Protein AF-W5SC99-F1 (afdb_monomer_lite)

pLDDT: mean 78.74, std 11.14, range [47.44, 91.94]

Organism: NCBI:txid1293576

Secondary structure (DSSP, 8-state):
-HHHHHHHHHHHHHHHHHHHHT---SEEEEEEETTEEEEEEPPEEEEEEEEEEGGGTEEEEEEEESS-TT-EEEEEEEPPPTT-------------SS-----EEETTEEE---

Structure (mmCIF, N/CA/C/O backbone):
data_AF-W5SC99-F1
#
_entry.id   AF-W5SC99-F1
#
loop_
_atom_site.group_PDB
_atom_site.id
_atom_site.type_symbol
_atom_site.label_atom_id
_atom_site.label_alt_id
_atom_site.label_comp_id
_atom_site.label_asym_id
_atom_site.label_entity_id
_atom_site.label_seq_id
_atom_site.pdbx_PDB_ins_code
_atom_site.Cartn_x
_atom_site.Cartn_y
_atom_site.Cartn_z
_atom_site.occupancy
_atom_site.B_iso_or_equiv
_atom_site.auth_seq_id
_atom_site.auth_comp_id
_atom_site.auth_asym_id
_atom_site.auth_atom_id
_atom_site.pdbx_PDB_model_num
ATOM 1 N N . MET A 1 1 ? 5.162 16.760 33.046 1.00 56.44 1 MET A N 1
ATOM 2 C CA . MET A 1 1 ? 4.412 16.098 31.950 1.00 56.44 1 MET A CA 1
ATOM 3 C C . MET A 1 1 ? 4.455 16.874 30.631 1.00 56.44 1 MET A C 1
ATOM 5 O O . MET A 1 1 ? 4.582 16.236 29.595 1.00 56.44 1 MET A O 1
ATOM 9 N N . GLU A 1 2 ? 4.430 18.213 30.636 1.00 67.56 2 GLU A N 1
ATOM 10 C CA . GLU A 1 2 ? 4.460 19.034 29.404 1.00 67.56 2 GLU A CA 1
ATOM 11 C C . GLU A 1 2 ? 5.711 18.860 28.531 1.00 67.56 2 GLU A C 1
ATOM 13 O O . GLU A 1 2 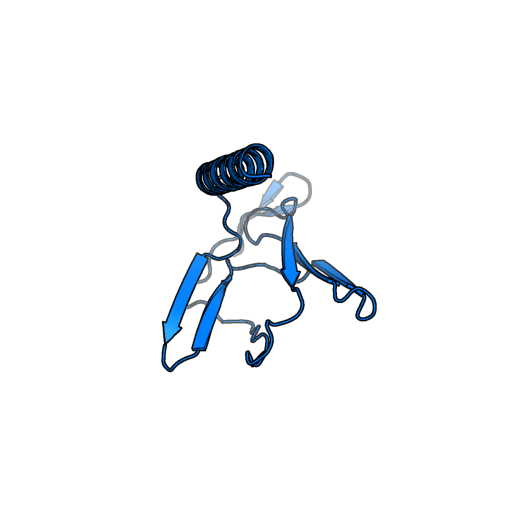? 5.625 18.868 27.308 1.00 67.56 2 GLU A O 1
ATOM 18 N N . LYS A 1 3 ? 6.885 18.643 29.133 1.00 75.88 3 LYS A N 1
ATOM 19 C CA . LYS A 1 3 ? 8.137 18.474 28.376 1.00 75.88 3 LYS A CA 1
ATOM 20 C C . LYS A 1 3 ? 8.120 17.217 27.491 1.00 75.88 3 LYS A C 1
ATOM 22 O O . LYS A 1 3 ? 8.526 17.269 26.335 1.00 75.88 3 LYS A O 1
ATOM 27 N N . ALA A 1 4 ? 7.570 16.115 28.007 1.00 76.62 4 ALA A N 1
ATOM 28 C CA . ALA A 1 4 ? 7.461 14.846 27.288 1.00 76.62 4 ALA A CA 1
ATOM 29 C C . ALA A 1 4 ? 6.437 14.910 26.141 1.00 76.62 4 ALA A C 1
ATOM 31 O O . ALA A 1 4 ? 6.670 14.366 25.061 1.00 76.62 4 ALA A O 1
ATOM 32 N N . THR A 1 5 ? 5.318 15.616 26.337 1.00 79.81 5 THR A N 1
ATOM 33 C CA . THR A 1 5 ? 4.322 15.817 25.273 1.00 79.81 5 THR A CA 1
ATOM 34 C C . THR A 1 5 ? 4.846 16.745 24.178 1.00 79.81 5 THR A C 1
ATOM 36 O O . THR A 1 5 ? 4.574 16.511 22.999 1.00 79.81 5 THR A O 1
ATOM 39 N N . HIS A 1 6 ? 5.645 17.753 24.535 1.00 83.81 6 HIS A N 1
ATOM 40 C CA . HIS A 1 6 ? 6.289 18.645 23.573 1.00 83.81 6 HIS A CA 1
ATOM 41 C C . HIS A 1 6 ? 7.353 17.922 22.729 1.00 83.81 6 HIS A C 1
ATOM 43 O O . HIS A 1 6 ? 7.417 18.112 21.512 1.00 83.81 6 HIS A O 1
ATOM 49 N N . GLU A 1 7 ? 8.139 17.040 23.350 1.00 87.19 7 GLU A N 1
ATOM 50 C CA . GLU A 1 7 ? 9.135 16.212 22.665 1.00 87.19 7 GLU A CA 1
ATOM 51 C C . GLU A 1 7 ? 8.479 15.200 21.710 1.00 87.19 7 GLU A C 1
ATOM 53 O O . GLU A 1 7 ? 8.913 15.030 20.567 1.00 87.19 7 GLU A O 1
ATOM 58 N N . LEU A 1 8 ? 7.375 14.575 22.134 1.00 87.19 8 LEU A N 1
ATOM 59 C CA . LEU A 1 8 ? 6.605 13.659 21.291 1.00 87.19 8 LEU A CA 1
ATOM 60 C C . LEU A 1 8 ? 6.004 14.373 20.069 1.00 87.19 8 LEU A C 1
ATOM 62 O O . LEU A 1 8 ? 6.084 13.859 18.951 1.00 87.19 8 LEU A O 1
ATOM 66 N N . LYS A 1 9 ? 5.449 15.579 20.255 1.00 87.44 9 LYS A N 1
ATOM 67 C CA . LYS A 1 9 ? 4.944 16.413 19.151 1.00 87.44 9 LYS A CA 1
ATOM 68 C C . LYS A 1 9 ? 6.054 16.764 18.157 1.00 87.44 9 LYS A C 1
ATOM 70 O O . LYS A 1 9 ? 5.842 16.638 16.952 1.00 87.44 9 LYS A O 1
ATOM 75 N N . ALA A 1 10 ? 7.240 17.138 18.640 1.00 88.62 10 ALA A N 1
ATOM 76 C CA . ALA A 1 10 ? 8.386 17.448 17.786 1.00 88.62 10 ALA A CA 1
ATOM 77 C C . ALA A 1 10 ? 8.829 16.233 16.949 1.00 88.62 10 ALA A C 1
ATOM 79 O O . ALA A 1 10 ? 9.019 16.357 15.737 1.00 88.62 10 ALA A O 1
ATOM 80 N N . LYS A 1 11 ? 8.895 15.038 17.558 1.00 88.06 11 LYS A N 1
ATOM 81 C CA . LYS A 1 11 ? 9.206 13.780 16.852 1.00 88.06 11 LYS A CA 1
ATOM 82 C C . LYS A 1 11 ? 8.181 13.458 15.759 1.00 88.06 11 LYS A C 1
ATOM 84 O O . LYS A 1 11 ? 8.563 13.076 14.654 1.00 88.06 11 LYS A O 1
ATOM 89 N N . LEU A 1 12 ? 6.887 13.655 16.028 1.00 86.94 12 LEU A N 1
ATOM 90 C CA . LEU A 1 12 ? 5.822 13.446 15.038 1.00 86.94 12 LEU A CA 1
ATOM 91 C C . LEU A 1 12 ? 5.917 14.424 13.857 1.00 86.94 12 LEU A C 1
ATOM 93 O O . LEU A 1 12 ? 5.736 14.015 12.709 1.00 86.94 12 LEU A O 1
ATOM 97 N N . ILE A 1 13 ? 6.226 15.697 14.118 1.00 88.00 13 ILE A N 1
ATOM 98 C CA . ILE A 1 13 ? 6.388 16.724 13.076 1.00 88.00 13 ILE A CA 1
ATOM 99 C C . ILE A 1 13 ? 7.602 16.417 12.196 1.00 88.00 13 ILE A C 1
ATOM 101 O O . ILE A 1 13 ? 7.473 16.414 10.972 1.00 88.00 13 ILE A O 1
ATOM 105 N N . ALA A 1 14 ? 8.750 16.091 12.798 1.00 84.94 14 ALA A N 1
ATOM 106 C CA . ALA A 1 14 ? 9.953 15.702 12.064 1.00 84.94 14 ALA A CA 1
ATOM 107 C C . ALA A 1 14 ? 9.690 14.476 11.178 1.00 84.94 14 ALA A C 1
ATOM 109 O O . ALA A 1 14 ? 9.997 14.488 9.986 1.00 84.94 14 ALA A O 1
ATOM 110 N N . ARG A 1 15 ? 9.004 13.461 11.722 1.00 76.56 15 ARG A N 1
ATOM 111 C CA . ARG A 1 15 ? 8.627 12.258 10.974 1.00 76.56 15 ARG A CA 1
ATOM 112 C C . ARG A 1 15 ? 7.694 12.560 9.801 1.00 76.56 15 ARG A C 1
ATOM 114 O O . ARG A 1 15 ? 7.869 12.002 8.721 1.00 76.56 15 ARG A O 1
ATOM 121 N N . LYS A 1 16 ? 6.719 13.455 9.986 1.00 75.50 16 LYS A N 1
ATOM 122 C CA . LYS A 1 16 ? 5.826 13.918 8.911 1.00 75.50 16 LYS A CA 1
ATOM 123 C C . LYS A 1 16 ? 6.606 14.644 7.806 1.00 75.50 16 LYS A C 1
ATOM 125 O O . LYS A 1 16 ? 6.317 14.447 6.628 1.00 75.50 16 LYS A O 1
ATOM 130 N N . LEU A 1 17 ? 7.606 15.447 8.175 1.00 76.50 17 LEU A N 1
ATOM 131 C CA . LEU A 1 17 ? 8.455 16.182 7.235 1.00 76.50 17 LEU A CA 1
ATOM 132 C C . LEU A 1 17 ? 9.363 15.243 6.418 1.00 76.50 17 LEU A C 1
ATOM 134 O O . LEU A 1 17 ? 9.500 15.421 5.209 1.00 76.50 17 LEU A O 1
ATOM 138 N N . GLU A 1 18 ? 9.934 14.215 7.056 1.00 68.81 18 GLU A N 1
ATOM 139 C CA . GLU A 1 18 ? 10.696 13.155 6.379 1.00 68.81 18 GLU A CA 1
ATOM 140 C C . GLU A 1 18 ? 9.840 12.378 5.374 1.00 68.81 18 GLU A C 1
ATOM 142 O O . GLU A 1 18 ? 10.275 12.134 4.248 1.00 68.81 18 GLU A O 1
ATOM 147 N N . LEU A 1 19 ? 8.616 12.009 5.767 1.00 63.53 19 LEU A N 1
ATOM 148 C CA . LEU A 1 19 ? 7.678 11.294 4.899 1.00 63.53 19 LEU A CA 1
ATOM 149 C C . LEU A 1 19 ? 7.315 12.122 3.659 1.00 63.53 19 LEU A C 1
ATOM 151 O O . LEU A 1 19 ? 7.306 11.587 2.555 1.00 63.53 19 LEU A O 1
ATOM 155 N N . ASN A 1 20 ? 7.111 13.433 3.818 1.00 59.22 20 ASN A N 1
ATOM 156 C CA . ASN A 1 20 ? 6.844 14.338 2.697 1.00 59.22 20 ASN A CA 1
ATOM 157 C C . ASN A 1 20 ? 8.059 14.532 1.769 1.00 59.22 20 ASN A C 1
ATOM 159 O O . ASN A 1 20 ? 7.880 14.695 0.565 1.00 59.22 20 ASN A O 1
ATOM 163 N N . ARG A 1 21 ? 9.293 14.500 2.297 1.00 57.03 21 ARG A N 1
ATOM 164 C CA . ARG A 1 21 ? 10.534 14.627 1.504 1.00 57.03 21 ARG A CA 1
ATOM 165 C C . ARG A 1 21 ? 10.885 13.372 0.699 1.00 57.03 21 ARG A C 1
ATOM 167 O O . ARG A 1 21 ? 11.562 13.490 -0.316 1.00 57.03 21 ARG A O 1
ATOM 174 N N . LYS A 1 22 ? 10.435 12.183 1.120 1.00 56.44 22 LYS A N 1
ATOM 175 C CA . LYS A 1 22 ? 10.773 10.898 0.474 1.00 56.44 22 LYS A CA 1
ATOM 176 C C . LYS A 1 22 ? 9.994 10.581 -0.809 1.00 56.44 22 LYS A C 1
ATOM 178 O O . LYS A 1 22 ? 10.213 9.521 -1.382 1.00 56.44 22 LYS A O 1
ATOM 183 N N . GLY A 1 23 ? 9.119 11.473 -1.276 1.00 51.25 23 GLY A N 1
ATOM 184 C CA . GLY A 1 23 ? 8.572 11.456 -2.642 1.00 51.25 23 GLY A CA 1
ATOM 185 C C . GLY A 1 23 ? 7.665 10.278 -3.028 1.00 51.25 23 GLY A C 1
ATOM 186 O O . 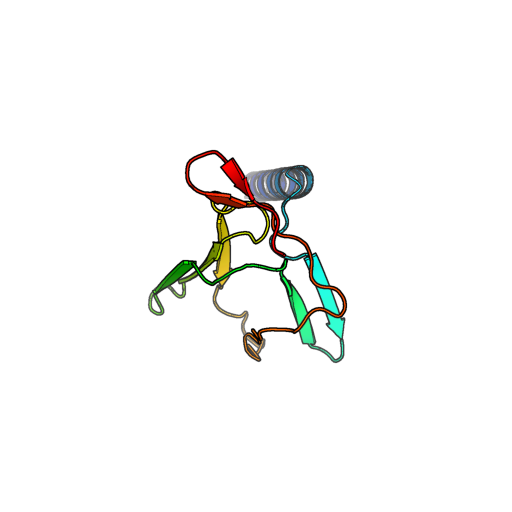GLY A 1 23 ? 7.047 10.318 -4.087 1.00 51.25 23 GLY A O 1
ATOM 187 N N . GLU A 1 24 ? 7.516 9.248 -2.196 1.00 61.84 24 GLU A N 1
ATOM 188 C CA . GLU A 1 24 ? 6.775 8.038 -2.556 1.00 61.84 24 GLU A CA 1
ATOM 189 C C . GLU A 1 24 ? 5.575 7.818 -1.647 1.00 61.84 24 GLU A C 1
ATOM 191 O O . GLU A 1 24 ? 5.517 6.896 -0.838 1.00 61.84 24 GLU A O 1
ATOM 196 N N . ASN A 1 25 ? 4.567 8.668 -1.820 1.00 74.88 25 ASN A N 1
ATOM 197 C CA . ASN A 1 25 ? 3.255 8.379 -1.266 1.00 74.88 25 ASN A CA 1
ATOM 198 C C . ASN A 1 25 ? 2.650 7.184 -2.011 1.00 74.88 25 ASN A C 1
ATOM 200 O O . ASN A 1 25 ? 2.510 7.211 -3.232 1.00 74.88 25 ASN A O 1
ATOM 204 N N . PHE A 1 26 ? 2.264 6.146 -1.268 1.00 85.06 26 PHE A N 1
ATOM 205 C CA . PHE A 1 26 ? 1.526 4.989 -1.791 1.00 85.06 26 PHE A CA 1
ATOM 206 C C . PHE A 1 26 ? 0.230 5.416 -2.515 1.00 85.06 26 PHE A C 1
ATOM 208 O O . PHE A 1 26 ? -0.196 4.820 -3.509 1.00 85.06 26 PHE A O 1
ATOM 215 N N . PHE A 1 27 ? -0.377 6.500 -2.025 1.00 87.94 27 PHE A N 1
ATOM 216 C CA . PHE A 1 27 ? -1.565 7.119 -2.595 1.00 87.94 27 PHE A CA 1
ATOM 217 C C . PHE A 1 27 ? -1.196 8.237 -3.567 1.00 87.94 27 PHE A C 1
ATOM 219 O O . PHE A 1 27 ? -0.481 9.175 -3.216 1.00 87.94 27 PHE A O 1
ATOM 226 N N . LYS A 1 28 ? -1.742 8.155 -4.779 1.00 86.81 28 LYS A N 1
ATOM 227 C CA . LYS A 1 28 ? -1.634 9.184 -5.813 1.00 86.81 28 LYS A CA 1
ATOM 228 C C . LYS A 1 28 ? -2.573 10.361 -5.542 1.00 86.81 28 LYS A C 1
ATOM 230 O O . LYS A 1 28 ? -2.239 11.493 -5.875 1.00 86.81 28 LYS A O 1
ATOM 235 N N . LYS A 1 29 ? -3.754 10.096 -4.978 1.00 88.06 29 LYS A N 1
ATOM 236 C CA . LYS A 1 29 ? -4.776 11.112 -4.696 1.00 88.06 29 LYS A CA 1
ATOM 237 C C . LYS A 1 29 ? -5.576 10.729 -3.456 1.00 88.06 29 LYS A C 1
ATOM 239 O O . LYS A 1 29 ? -5.804 9.550 -3.203 1.00 88.06 29 LYS A O 1
ATOM 244 N N . ILE A 1 30 ? -6.019 11.726 -2.703 1.00 89.69 30 ILE A N 1
ATOM 245 C CA . ILE A 1 30 ? -7.000 11.564 -1.630 1.00 89.69 30 ILE A CA 1
ATOM 246 C C . ILE A 1 30 ? -8.140 12.528 -1.941 1.00 89.69 30 ILE A C 1
ATOM 248 O O . ILE A 1 30 ? -7.893 13.693 -2.245 1.00 89.69 30 ILE A O 1
ATOM 252 N N . GLU A 1 31 ? -9.367 12.030 -1.909 1.00 91.50 31 GLU A N 1
ATOM 253 C CA . GLU A 1 31 ? -10.582 12.798 -2.165 1.00 91.50 31 GLU A CA 1
ATOM 254 C C . GLU A 1 31 ? -11.492 12.745 -0.946 1.00 91.50 31 GLU A C 1
ATOM 256 O O . GLU A 1 31 ? -11.551 11.731 -0.251 1.00 91.50 31 GLU A O 1
ATOM 261 N N . ASP A 1 32 ? -12.213 13.833 -0.710 1.00 91.25 32 ASP A N 1
ATOM 262 C CA . ASP A 1 32 ? -13.282 13.910 0.277 1.00 91.25 32 ASP A CA 1
ATOM 263 C C . ASP A 1 32 ? -14.555 14.305 -0.475 1.00 91.25 32 ASP A C 1
ATOM 265 O O . ASP A 1 32 ? -14.601 15.368 -1.098 1.00 91.25 32 ASP A O 1
ATOM 269 N N . LYS A 1 33 ? -15.533 13.399 -0.536 1.00 89.94 33 LYS A N 1
ATOM 270 C CA . LYS A 1 33 ? -16.790 13.606 -1.261 1.00 89.94 33 LYS A CA 1
ATOM 271 C C . LYS A 1 33 ? -17.916 12.876 -0.539 1.00 89.94 33 LYS A C 1
ATOM 273 O O . LYS A 1 33 ? -17.752 11.710 -0.202 1.00 89.94 33 LYS A O 1
ATOM 278 N N . ASP A 1 34 ? -19.049 13.541 -0.326 1.00 86.25 34 ASP A N 1
ATOM 279 C CA . ASP A 1 34 ? -20.266 12.941 0.246 1.00 86.25 34 ASP A CA 1
ATOM 280 C C . ASP A 1 34 ? -20.015 12.198 1.578 1.00 86.25 34 ASP A C 1
ATOM 282 O O . ASP A 1 34 ? -20.449 11.062 1.761 1.00 86.25 34 ASP A O 1
ATOM 286 N N . TYR A 1 35 ? -19.256 12.810 2.500 1.00 84.31 35 TYR A N 1
ATOM 287 C CA . TYR A 1 35 ? -18.840 12.212 3.786 1.00 84.31 35 TYR A CA 1
ATOM 288 C C . TYR A 1 35 ? -17.990 10.936 3.656 1.00 84.31 35 TYR A C 1
ATOM 290 O O . TYR A 1 35 ? -17.797 10.191 4.619 1.00 84.31 35 TYR A O 1
ATOM 298 N N . LYS A 1 36 ? -17.448 10.680 2.464 1.00 86.06 36 LYS A N 1
ATOM 299 C CA . LYS A 1 36 ? -16.577 9.552 2.163 1.00 86.06 36 LYS A CA 1
ATOM 300 C C . LYS A 1 36 ? -15.197 10.059 1.776 1.00 86.06 36 LYS A C 1
ATOM 302 O O . LYS A 1 36 ? -15.004 10.717 0.753 1.00 86.06 36 LYS A O 1
ATOM 307 N N . LYS A 1 37 ? -14.200 9.644 2.554 1.00 88.56 37 LYS A N 1
ATOM 308 C CA . LYS A 1 37 ? -12.796 9.815 2.190 1.00 88.56 37 LYS A CA 1
ATOM 309 C C . LYS A 1 37 ? -12.345 8.662 1.299 1.00 88.56 37 LYS A C 1
ATOM 311 O O . L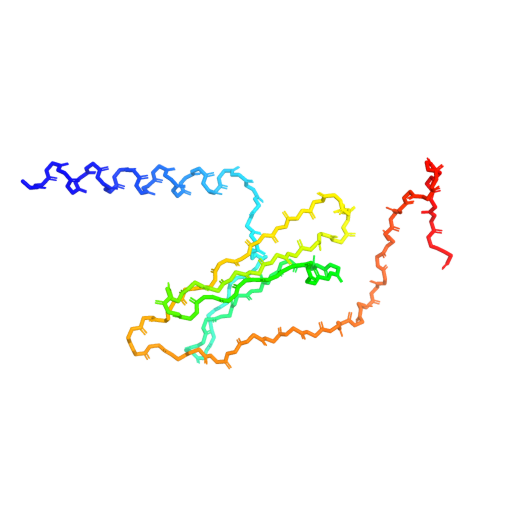YS A 1 37 ? -12.407 7.501 1.704 1.00 88.56 37 LYS A O 1
ATOM 316 N N . MET A 1 38 ? -11.903 8.971 0.084 1.00 88.88 38 MET A N 1
ATOM 317 C CA . MET A 1 38 ? -11.419 7.991 -0.889 1.00 88.88 38 MET A CA 1
ATOM 318 C C . MET A 1 38 ? -9.918 8.142 -1.087 1.00 88.88 38 MET A C 1
ATOM 320 O O . MET A 1 38 ? -9.415 9.229 -1.363 1.00 88.88 38 MET A O 1
ATOM 324 N N . TYR A 1 39 ? -9.204 7.030 -0.963 1.00 88.31 39 TYR A N 1
ATOM 325 C CA . TYR A 1 39 ? -7.762 6.972 -1.141 1.00 88.31 39 TYR A CA 1
ATOM 326 C C . TYR A 1 39 ? -7.458 6.254 -2.451 1.00 88.31 39 TYR A C 1
ATOM 328 O O . TYR A 1 39 ? -7.736 5.066 -2.599 1.00 88.31 39 TYR A O 1
ATOM 336 N N . HIS A 1 40 ? -6.880 6.977 -3.403 1.00 87.31 40 HIS A N 1
ATOM 337 C CA . HIS A 1 40 ? -6.526 6.459 -4.718 1.00 87.31 40 HIS A CA 1
ATOM 338 C C . HIS A 1 40 ? -5.065 6.048 -4.719 1.00 87.31 40 HIS A C 1
ATOM 340 O O . HIS A 1 40 ? -4.175 6.873 -4.496 1.00 87.31 40 HIS A O 1
ATOM 346 N N . THR A 1 41 ? -4.803 4.773 -4.970 1.00 88.31 41 THR A N 1
ATOM 347 C CA . THR A 1 41 ? -3.443 4.240 -5.034 1.00 88.31 41 THR A CA 1
ATOM 348 C C . THR A 1 41 ? -2.756 4.631 -6.342 1.00 88.31 41 THR A C 1
ATOM 350 O O . THR A 1 41 ? -3.384 5.097 -7.297 1.00 88.31 41 THR A O 1
ATOM 353 N N . LYS A 1 42 ? -1.443 4.414 -6.419 1.00 87.50 42 LYS A N 1
ATOM 354 C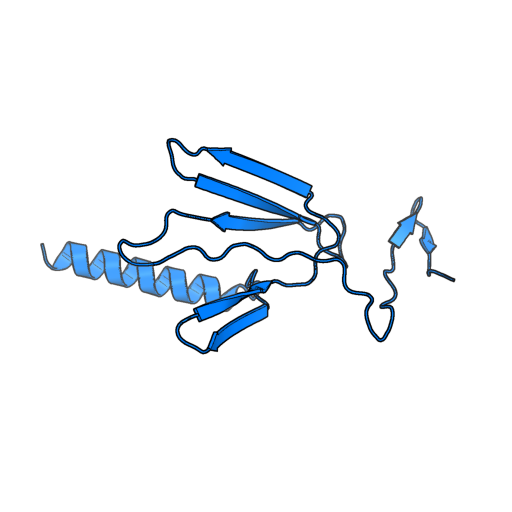 CA . LYS A 1 42 ? -0.773 4.267 -7.717 1.00 87.50 42 LYS A CA 1
ATOM 355 C C . LYS A 1 42 ? -1.309 3.032 -8.461 1.00 87.50 42 LYS A C 1
ATOM 357 O O . LYS A 1 42 ? -1.992 2.185 -7.878 1.00 87.50 42 LYS A O 1
ATOM 362 N N . ILE A 1 43 ? -0.985 2.930 -9.749 1.00 85.12 43 ILE A N 1
ATOM 363 C CA . ILE A 1 43 ? -1.235 1.713 -10.528 1.00 85.12 43 ILE A CA 1
ATOM 364 C C . ILE A 1 43 ? -0.157 0.691 -10.155 1.00 85.12 43 ILE A C 1
ATOM 366 O O . ILE A 1 43 ? 1.032 1.011 -10.155 1.00 85.12 43 ILE A O 1
ATOM 370 N N . PHE A 1 44 ? -0.591 -0.527 -9.851 1.00 87.19 44 PHE A N 1
ATOM 371 C CA . PHE A 1 44 ? 0.263 -1.670 -9.540 1.00 87.19 44 PHE A CA 1
ATOM 372 C C . PHE A 1 44 ? -0.033 -2.800 -10.524 1.00 87.19 44 PHE A C 1
ATOM 374 O O . PHE A 1 44 ? -1.137 -2.870 -11.059 1.00 87.19 44 PHE A O 1
ATOM 381 N N . SER A 1 45 ? 0.956 -3.653 -10.790 1.00 86.56 45 SER A N 1
ATOM 382 C CA . SER A 1 45 ? 0.789 -4.770 -11.728 1.00 86.56 45 SER A CA 1
ATOM 383 C C . SER A 1 45 ? -0.001 -5.913 -11.098 1.00 86.56 45 SER A C 1
ATOM 385 O O . SER A 1 45 ? -0.849 -6.513 -11.751 1.00 86.56 45 SER A O 1
ATOM 387 N N . MET A 1 46 ? 0.261 -6.196 -9.821 1.00 85.00 46 MET A N 1
ATOM 388 C CA . MET A 1 46 ? -0.434 -7.221 -9.049 1.00 85.00 46 MET A CA 1
ATOM 389 C C . MET A 1 46 ? -0.284 -6.993 -7.541 1.00 85.00 46 MET A C 1
ATOM 391 O O . MET A 1 46 ? 0.643 -6.313 -7.080 1.00 85.00 46 MET A O 1
ATOM 395 N N . ILE A 1 47 ? -1.164 -7.635 -6.771 1.00 89.12 47 ILE A N 1
ATOM 396 C CA . ILE A 1 47 ? -0.935 -7.889 -5.346 1.00 89.12 47 ILE A CA 1
ATOM 397 C C . ILE A 1 47 ? 0.114 -8.998 -5.258 1.00 89.12 47 ILE A C 1
ATOM 399 O O . ILE A 1 47 ? -0.099 -10.098 -5.754 1.00 89.12 47 ILE A O 1
ATOM 403 N N . ASN A 1 48 ? 1.261 -8.692 -4.661 1.00 89.69 48 ASN A N 1
ATOM 404 C CA . ASN A 1 48 ? 2.380 -9.621 -4.554 1.00 89.69 48 ASN A CA 1
ATOM 405 C C . ASN A 1 48 ? 2.283 -10.510 -3.312 1.00 89.69 48 ASN A C 1
ATOM 407 O O . ASN A 1 48 ? 2.626 -11.684 -3.367 1.00 89.69 48 ASN A O 1
ATOM 411 N N . ASN A 1 49 ? 1.876 -9.935 -2.178 1.00 91.94 49 ASN A N 1
ATOM 412 C CA . ASN A 1 49 ? 1.725 -10.663 -0.922 1.00 91.94 49 ASN A CA 1
ATOM 413 C C . ASN A 1 49 ? 0.750 -9.926 0.005 1.00 91.94 49 ASN A C 1
ATOM 415 O O . ASN A 1 49 ? 0.525 -8.724 -0.160 1.00 91.94 49 ASN A O 1
ATOM 419 N N . PHE A 1 50 ? 0.192 -10.619 0.991 1.00 91.56 50 PHE A N 1
ATOM 420 C CA . PHE A 1 50 ? -0.626 -10.009 2.030 1.00 91.56 50 PHE A CA 1
ATOM 421 C C . PHE A 1 50 ? -0.502 -10.760 3.354 1.00 91.56 50 PHE A C 1
ATOM 423 O O . PHE A 1 50 ? -0.196 -11.947 3.397 1.00 91.56 50 PHE A O 1
ATOM 430 N N . GLU A 1 51 ? -0.761 -10.056 4.450 1.00 90.44 51 GLU A N 1
ATOM 431 C CA . GLU A 1 51 ? -0.802 -10.634 5.788 1.00 90.44 51 GLU A CA 1
ATOM 432 C C . GLU A 1 51 ? -2.017 -10.089 6.538 1.00 90.44 51 GLU A C 1
ATOM 434 O O . GLU A 1 51 ? -2.164 -8.879 6.719 1.00 90.44 51 GLU A O 1
ATOM 439 N N . ALA A 1 52 ? -2.874 -10.991 7.013 1.00 87.25 52 ALA A N 1
ATOM 440 C CA . ALA A 1 52 ? -4.018 -10.656 7.845 1.00 87.25 52 ALA A CA 1
ATOM 441 C C . ALA A 1 52 ? -3.796 -11.191 9.261 1.00 87.25 52 ALA A C 1
ATOM 443 O O . ALA A 1 52 ? -3.747 -12.399 9.481 1.00 87.25 52 ALA A O 1
ATOM 444 N N . ARG A 1 53 ? -3.693 -10.292 10.245 1.00 84.25 53 ARG A N 1
ATOM 445 C CA . ARG A 1 53 ? -3.704 -10.636 11.673 1.00 84.25 53 ARG A CA 1
ATOM 446 C C . ARG A 1 53 ? -4.851 -9.903 12.373 1.00 84.25 53 ARG A C 1
ATOM 448 O O . ARG A 1 53 ? -4.597 -8.875 13.009 1.00 84.25 53 ARG A O 1
ATOM 455 N N . PRO A 1 54 ? -6.091 -10.425 12.290 1.00 76.38 54 PRO A N 1
ATOM 456 C CA . PRO A 1 54 ? -7.274 -9.791 12.878 1.00 76.38 54 PRO A CA 1
ATOM 457 C C . PRO A 1 54 ? -7.135 -9.546 14.383 1.00 76.38 54 PRO A C 1
ATOM 459 O O . PRO A 1 54 ? -7.436 -8.459 14.854 1.00 76.38 54 PRO A O 1
ATOM 462 N N . ASN A 1 55 ? -6.553 -10.497 15.124 1.00 78.75 55 ASN A N 1
ATOM 463 C CA . ASN A 1 55 ? -6.353 -10.383 16.578 1.00 78.75 55 ASN A CA 1
ATOM 464 C C . ASN A 1 55 ? -5.400 -9.246 16.985 1.00 78.75 55 ASN A C 1
ATOM 466 O O . ASN A 1 55 ? -5.395 -8.818 18.131 1.00 78.75 55 ASN A O 1
ATOM 470 N N . LYS A 1 56 ? -4.567 -8.766 16.055 1.00 80.25 56 LYS A N 1
ATOM 471 C CA . LYS A 1 56 ? -3.685 -7.604 16.247 1.00 80.25 56 LYS A CA 1
ATOM 472 C C . LYS A 1 56 ? -4.206 -6.369 15.493 1.00 80.25 56 LYS A C 1
ATOM 474 O O . LYS A 1 56 ? -3.467 -5.398 15.366 1.00 80.25 56 LYS A O 1
ATOM 479 N N . GLY A 1 57 ? -5.414 -6.471 14.917 1.00 77.50 57 GLY A N 1
ATOM 480 C CA . GLY A 1 57 ? -5.882 -5.872 13.656 1.00 77.50 57 GLY A CA 1
ATOM 481 C C . GLY A 1 57 ? -4.853 -5.083 12.891 1.00 77.50 57 GLY A C 1
ATOM 482 O O . GLY A 1 57 ? -4.909 -3.864 12.712 1.00 77.50 57 GLY A O 1
ATOM 483 N N . LYS A 1 58 ? -3.919 -5.882 12.402 1.00 82.25 58 LYS A N 1
ATOM 484 C CA . LYS A 1 58 ? -2.974 -5.504 11.385 1.00 82.25 58 LYS A CA 1
ATOM 485 C C . LYS A 1 58 ? -3.398 -6.237 10.129 1.00 82.25 58 LYS A C 1
ATOM 487 O O . LYS A 1 58 ? -3.448 -7.467 10.117 1.00 82.25 58 LYS A O 1
ATOM 492 N N . PHE A 1 59 ? -3.674 -5.484 9.080 1.00 86.56 59 PHE A N 1
ATOM 493 C CA . PHE A 1 59 ? -3.835 -6.036 7.749 1.00 86.56 59 PHE A CA 1
ATOM 4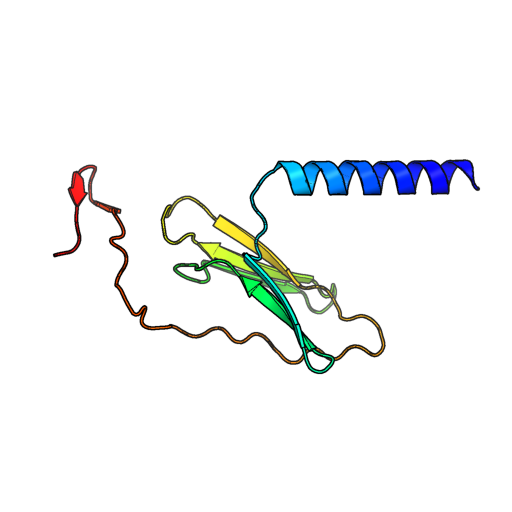94 C C . PHE A 1 59 ? -2.837 -5.345 6.831 1.00 86.56 59 PHE A C 1
ATOM 496 O O . PHE A 1 59 ? -2.732 -4.123 6.815 1.00 86.56 59 PHE A O 1
ATOM 503 N N . TRP A 1 60 ? -2.030 -6.123 6.132 1.00 90.75 60 TRP A N 1
ATOM 504 C CA . TRP A 1 60 ? -0.933 -5.628 5.317 1.00 90.75 60 TRP A CA 1
ATOM 505 C C . TRP A 1 60 ? -1.061 -6.164 3.902 1.00 90.75 60 TRP A C 1
ATOM 507 O O . TRP A 1 60 ? -1.330 -7.345 3.700 1.00 90.75 60 TRP A O 1
ATOM 517 N N . LEU A 1 61 ? -0.850 -5.283 2.933 1.00 91.06 61 LEU A N 1
ATOM 518 C CA . LEU A 1 61 ? -0.865 -5.583 1.511 1.00 91.06 61 LEU A CA 1
ATOM 519 C C . LEU A 1 61 ? 0.459 -5.142 0.900 1.00 91.06 61 LEU A C 1
ATOM 521 O O . LEU A 1 61 ? 0.924 -4.034 1.159 1.00 91.06 61 LEU A O 1
ATOM 525 N N . CYS A 1 62 ? 1.032 -5.980 0.049 1.00 91.94 62 CYS A N 1
ATOM 526 C CA . CYS A 1 62 ? 2.231 -5.697 -0.721 1.00 91.94 62 CYS A CA 1
ATOM 527 C C . CYS A 1 62 ? 1.907 -5.766 -2.208 1.00 91.94 62 CYS A C 1
ATOM 529 O O . CYS A 1 62 ? 1.308 -6.732 -2.682 1.00 91.94 62 CYS A O 1
ATOM 531 N N . PHE A 1 63 ? 2.336 -4.754 -2.948 1.00 91.38 63 PHE A N 1
ATOM 532 C CA . PHE A 1 63 ? 2.054 -4.587 -4.362 1.00 91.38 63 PHE A CA 1
ATOM 533 C C . PHE A 1 63 ? 3.352 -4.504 -5.147 1.00 91.38 63 PHE A C 1
ATOM 535 O O . PHE A 1 63 ? 4.328 -3.901 -4.696 1.00 91.38 63 PHE A O 1
ATOM 542 N N . ARG A 1 64 ? 3.348 -5.084 -6.347 1.00 90.38 64 ARG A N 1
ATOM 543 C CA . ARG A 1 64 ? 4.465 -4.970 -7.285 1.00 90.38 64 ARG A CA 1
ATOM 544 C C . ARG A 1 64 ? 4.250 -3.764 -8.191 1.00 90.38 64 ARG A C 1
ATOM 546 O O . ARG A 1 64 ? 3.152 -3.568 -8.723 1.00 90.38 64 ARG A O 1
ATOM 553 N N . ASN A 1 65 ? 5.282 -2.943 -8.362 1.00 87.25 65 ASN A N 1
ATOM 554 C CA . ASN A 1 65 ? 5.213 -1.795 -9.257 1.00 87.25 65 ASN A CA 1
ATOM 555 C C . ASN A 1 65 ? 5.003 -2.259 -10.714 1.00 87.25 65 ASN A C 1
ATOM 557 O O . ASN A 1 65 ? 5.337 -3.383 -11.092 1.00 87.25 65 ASN A O 1
ATOM 561 N N . VAL A 1 66 ? 4.387 -1.404 -11.528 1.00 84.38 66 VAL A N 1
ATOM 562 C CA . VAL A 1 66 ? 4.162 -1.667 -12.958 1.00 84.38 66 VAL A CA 1
ATOM 563 C C . VAL A 1 66 ? 5.434 -1.471 -13.784 1.00 84.38 66 VAL A C 1
ATOM 565 O O . VAL A 1 66 ? 5.666 -2.211 -14.732 1.00 84.38 66 VAL A O 1
ATOM 568 N N . PHE A 1 67 ? 6.240 -0.466 -13.443 1.00 82.06 67 PHE A N 1
ATOM 569 C CA . PHE A 1 67 ? 7.390 -0.026 -14.235 1.00 82.06 67 PHE A CA 1
ATOM 570 C C . PHE A 1 67 ? 8.710 -0.656 -13.784 1.00 82.06 67 PHE A C 1
ATOM 572 O O . PHE A 1 67 ? 9.656 -0.702 -14.564 1.00 82.06 67 PHE A O 1
ATOM 579 N N . ASP A 1 68 ? 8.775 -1.144 -12.543 1.00 82.44 68 ASP A N 1
ATOM 580 C CA . ASP A 1 68 ? 9.947 -1.825 -11.992 1.00 82.44 68 ASP A CA 1
ATOM 581 C C . ASP A 1 68 ? 9.528 -3.111 -11.253 1.00 82.44 68 ASP A C 1
ATOM 583 O O . ASP A 1 68 ? 9.012 -3.037 -10.134 1.00 82.44 68 ASP A O 1
ATOM 587 N N . PRO A 1 69 ? 9.753 -4.299 -11.846 1.00 81.75 69 PRO A N 1
ATOM 588 C CA . PRO A 1 69 ? 9.406 -5.580 -11.231 1.00 81.75 69 PRO A CA 1
ATOM 589 C C . PRO A 1 69 ? 10.114 -5.861 -9.900 1.00 81.75 69 PRO A C 1
ATOM 591 O O . PRO A 1 69 ? 9.609 -6.657 -9.110 1.00 81.75 69 PRO A O 1
ATOM 594 N N . ASN A 1 70 ? 11.261 -5.223 -9.643 1.00 85.81 70 ASN A N 1
ATOM 595 C CA . ASN A 1 70 ? 12.016 -5.380 -8.398 1.00 85.81 70 ASN A CA 1
ATOM 596 C C . ASN A 1 70 ? 11.533 -4.426 -7.300 1.00 85.81 70 ASN A C 1
ATOM 598 O O . ASN A 1 70 ? 11.951 -4.546 -6.147 1.00 85.81 70 ASN A O 1
ATOM 602 N N . LYS A 1 71 ? 10.650 -3.481 -7.643 1.00 88.06 71 LYS A N 1
ATOM 603 C CA . LYS A 1 71 ? 10.123 -2.497 -6.710 1.00 88.06 71 LYS A CA 1
ATOM 604 C C . LYS A 1 71 ? 8.776 -2.930 -6.150 1.00 88.06 71 LYS A C 1
ATOM 606 O O . LYS A 1 71 ? 7.805 -3.156 -6.878 1.00 88.06 71 LYS A O 1
ATOM 611 N N . TYR A 1 72 ? 8.714 -2.950 -4.825 1.00 90.38 72 TYR A N 1
ATOM 612 C CA . TYR A 1 72 ? 7.528 -3.299 -4.060 1.00 90.38 72 TYR A CA 1
ATOM 613 C C . TYR A 1 72 ? 7.119 -2.131 -3.171 1.00 90.38 72 TYR A C 1
ATOM 615 O O . TYR A 1 72 ? 7.959 -1.499 -2.533 1.00 90.38 72 TYR A O 1
ATOM 623 N N . GLU A 1 73 ? 5.822 -1.854 -3.117 1.00 91.19 73 GLU A N 1
ATOM 624 C CA . GLU A 1 73 ? 5.244 -0.868 -2.205 1.00 91.19 73 GLU A CA 1
ATOM 625 C C . GLU A 1 73 ? 4.174 -1.550 -1.358 1.00 91.19 73 GLU A C 1
ATOM 627 O O . GLU A 1 73 ? 3.468 -2.442 -1.830 1.00 91.19 73 GLU A O 1
ATOM 632 N N . SER A 1 74 ? 4.038 -1.140 -0.098 1.00 90.25 74 SER A N 1
ATOM 633 C CA . SER A 1 74 ? 3.114 -1.800 0.816 1.00 90.25 74 SER A CA 1
ATOM 634 C C . SER A 1 74 ? 2.210 -0.844 1.571 1.00 90.25 74 SER A C 1
ATOM 636 O O . SER A 1 74 ? 2.626 0.250 1.951 1.00 90.25 74 SER A O 1
ATOM 638 N N . LEU A 1 75 ? 0.996 -1.307 1.844 1.00 88.50 75 LEU A N 1
ATOM 639 C CA . LEU A 1 75 ? -0.027 -0.608 2.600 1.00 88.50 75 LEU A CA 1
ATOM 640 C C . LEU A 1 75 ? -0.349 -1.381 3.877 1.00 88.50 75 LEU A C 1
ATOM 642 O O . LEU A 1 75 ? -0.602 -2.583 3.842 1.00 88.50 75 LEU A O 1
ATOM 646 N N . HIS A 1 76 ? -0.395 -0.668 4.999 1.00 86.38 76 HIS A N 1
ATOM 647 C CA . HIS A 1 76 ? -0.935 -1.180 6.252 1.00 86.38 76 HIS A CA 1
ATOM 648 C C . HIS A 1 76 ? -2.324 -0.587 6.479 1.00 86.38 76 HIS A C 1
ATOM 650 O O . HIS A 1 76 ? -2.475 0.631 6.569 1.00 86.38 76 HIS A O 1
ATOM 656 N N . LEU A 1 77 ? -3.327 -1.452 6.578 1.00 84.75 77 LEU A N 1
ATOM 657 C CA . LEU A 1 77 ? -4.656 -1.113 7.054 1.00 84.75 77 LEU A CA 1
ATOM 658 C C . LEU A 1 77 ? -4.718 -1.381 8.556 1.00 84.75 77 LEU A C 1
ATOM 660 O O . LEU A 1 77 ? -4.299 -2.435 9.048 1.00 84.75 77 LEU A O 1
ATOM 664 N N . PHE A 1 78 ? -5.245 -0.395 9.267 1.00 79.31 78 PHE A N 1
ATOM 665 C CA . PHE A 1 78 ? -5.462 -0.429 10.703 1.00 79.31 78 PHE A CA 1
ATOM 666 C C . PHE A 1 78 ? -6.961 -0.418 10.982 1.00 79.31 78 PHE A C 1
ATOM 668 O O . PHE A 1 78 ? -7.763 -0.091 10.106 1.00 79.31 78 PHE A O 1
ATOM 675 N N . HIS A 1 79 ? -7.330 -0.755 12.214 1.00 76.12 79 HIS A N 1
ATOM 676 C CA . HIS A 1 79 ? -8.706 -0.625 12.674 1.00 76.12 79 HIS A CA 1
ATOM 677 C C . HIS A 1 79 ? -9.249 0.791 12.447 1.00 76.12 79 HIS A C 1
ATOM 679 O O . HIS A 1 79 ? -8.535 1.785 12.614 1.00 76.12 79 HIS A O 1
ATOM 685 N N . MET A 1 80 ? -10.531 0.864 12.097 1.00 77.56 80 MET A N 1
ATOM 686 C CA . MET A 1 80 ? -11.253 2.125 11.961 1.00 77.56 80 MET A CA 1
ATOM 687 C C . MET A 1 80 ? -11.380 2.817 13.322 1.00 77.56 80 MET A C 1
ATOM 689 O O . MET A 1 80 ? -11.422 2.163 14.367 1.00 77.56 80 MET A O 1
ATOM 693 N N . ARG A 1 81 ? -11.462 4.150 13.314 1.00 78.88 81 ARG A N 1
ATOM 694 C CA . ARG A 1 81 ? -11.824 4.911 14.514 1.00 78.88 81 ARG A CA 1
ATOM 695 C C . ARG A 1 81 ? -13.287 4.641 14.861 1.00 78.88 81 ARG A C 1
ATOM 697 O O . ARG A 1 81 ? -14.094 4.346 13.983 1.00 78.88 81 ARG A O 1
ATOM 704 N N . GLN A 1 82 ? -13.625 4.739 16.143 1.00 79.44 82 GLN A N 1
ATOM 705 C CA . GLN A 1 82 ? -14.998 4.546 16.603 1.00 79.44 82 GLN A CA 1
ATOM 706 C C . GLN A 1 82 ? -15.935 5.546 15.907 1.00 79.44 82 GLN A C 1
ATOM 708 O O . GLN A 1 82 ? -15.663 6.743 15.909 1.00 79.44 82 GLN A O 1
ATOM 713 N N . GLY A 1 83 ? -17.012 5.044 15.296 1.00 82.50 83 GLY A N 1
ATOM 714 C CA . GLY A 1 83 ? -17.965 5.841 14.512 1.00 82.50 83 GLY A CA 1
ATOM 715 C C . GLY A 1 83 ? -17.704 5.857 13.001 1.00 82.50 83 GLY A C 1
ATOM 716 O O . GLY A 1 83 ? -18.640 6.091 12.240 1.00 82.50 83 GLY A O 1
ATOM 717 N N . ASP A 1 84 ? -16.492 5.524 12.547 1.00 82.88 84 ASP A N 1
ATOM 718 C CA . ASP A 1 84 ? -16.193 5.435 11.117 1.00 82.88 84 ASP A CA 1
ATOM 719 C C . ASP A 1 84 ? -16.538 4.043 10.564 1.00 82.88 84 ASP A C 1
ATOM 721 O O . ASP A 1 84 ? -16.247 3.011 11.176 1.00 82.88 84 ASP A O 1
ATOM 725 N N . LYS A 1 85 ? -17.103 3.993 9.351 1.00 83.31 85 LYS A N 1
ATOM 726 C CA . LYS A 1 85 ? -17.426 2.738 8.655 1.00 83.31 85 LYS A CA 1
ATOM 727 C C . LYS A 1 85 ? -16.469 2.488 7.495 1.00 83.31 85 LYS A C 1
ATOM 729 O O . LYS A 1 85 ? -16.342 3.310 6.589 1.00 83.31 85 LYS A O 1
ATOM 734 N N . PHE A 1 86 ? -15.837 1.315 7.480 1.00 82.69 86 PHE A N 1
ATOM 735 C CA . PHE A 1 86 ? -15.081 0.867 6.316 1.00 82.69 86 PHE A CA 1
ATOM 736 C C . PHE A 1 86 ? -16.044 0.426 5.211 1.00 82.69 86 PHE A C 1
ATOM 738 O O . PHE A 1 86 ? -16.782 -0.543 5.373 1.00 82.69 86 PHE A O 1
ATOM 745 N N . ILE A 1 87 ? -16.051 1.156 4.095 1.00 80.06 87 ILE A N 1
ATOM 746 C CA . ILE A 1 87 ? -16.961 0.885 2.969 1.00 80.06 87 ILE A CA 1
ATOM 747 C C . ILE A 1 87 ? -16.415 -0.241 2.075 1.00 80.06 87 ILE A C 1
ATOM 749 O O . ILE A 1 87 ? -17.188 -0.952 1.443 1.00 80.06 87 ILE A O 1
ATOM 753 N N . GLY A 1 88 ? -15.094 -0.434 2.050 1.00 80.38 88 GLY A N 1
ATOM 754 C CA . GLY A 1 88 ? -14.437 -1.509 1.309 1.00 80.38 88 GLY A CA 1
ATOM 755 C C . GLY A 1 88 ? -13.216 -1.038 0.521 1.00 80.38 88 GLY A C 1
ATOM 756 O O . GLY A 1 88 ? -12.902 0.152 0.471 1.00 80.38 88 GLY A O 1
ATOM 757 N N . ILE A 1 89 ? -12.545 -1.994 -0.120 1.00 84.62 89 ILE A N 1
ATOM 758 C CA . ILE A 1 89 ? -11.496 -1.752 -1.117 1.00 84.62 89 ILE A CA 1
ATOM 759 C C . ILE A 1 89 ? -12.079 -2.127 -2.467 1.00 84.62 89 ILE A C 1
ATOM 761 O O . ILE A 1 89 ? -12.502 -3.264 -2.658 1.00 84.62 89 ILE A O 1
ATOM 765 N N . TYR A 1 90 ? -12.080 -1.184 -3.401 1.00 81.44 90 TYR A N 1
ATOM 766 C CA . TYR A 1 90 ? -12.427 -1.473 -4.782 1.00 81.44 90 TYR A CA 1
ATOM 767 C C . TYR A 1 90 ? -11.144 -1.559 -5.602 1.00 81.44 90 TYR A C 1
ATOM 769 O O . TYR A 1 90 ? -10.458 -0.555 -5.792 1.00 81.44 90 TYR A O 1
ATOM 777 N N . TYR A 1 91 ? -10.810 -2.765 -6.055 1.00 73.25 91 TYR A N 1
ATOM 778 C CA . TYR A 1 91 ? -9.673 -3.004 -6.934 1.00 73.25 91 TYR A CA 1
ATOM 779 C C . TYR A 1 91 ? -10.177 -3.715 -8.185 1.00 73.25 91 TYR A C 1
ATOM 781 O O . TYR A 1 91 ? -10.671 -4.837 -8.113 1.00 73.25 91 TYR A O 1
ATOM 789 N N . GLY A 1 92 ? -10.097 -3.032 -9.323 1.00 67.44 92 GLY A N 1
ATOM 790 C CA . GLY A 1 92 ? -10.525 -3.552 -10.614 1.00 67.44 92 GLY A CA 1
ATOM 791 C C . GLY A 1 92 ? -9.404 -3.436 -11.633 1.00 67.44 92 GLY A C 1
ATOM 792 O O . GLY A 1 92 ? -8.605 -2.499 -11.589 1.00 67.44 92 GLY A O 1
ATOM 793 N N . PHE A 1 93 ? -9.359 -4.377 -12.572 1.00 67.25 93 PHE A N 1
ATOM 794 C CA . PHE A 1 93 ? -8.511 -4.248 -13.747 1.00 67.25 93 PHE A CA 1
ATOM 795 C C . PHE A 1 93 ? -9.167 -3.243 -14.699 1.00 67.25 93 PHE A C 1
ATOM 797 O O . PHE A 1 93 ? -10.240 -3.506 -15.241 1.00 67.25 93 PHE A O 1
ATOM 804 N N . THR A 1 94 ? -8.561 -2.069 -14.873 1.00 68.06 94 THR A N 1
ATOM 805 C CA . THR A 1 94 ? -9.058 -1.068 -15.823 1.00 68.06 94 THR A CA 1
ATOM 806 C C . THR A 1 94 ? -8.301 -1.186 -17.140 1.00 68.06 94 THR A C 1
ATOM 808 O O . THR A 1 94 ? -7.068 -1.162 -17.158 1.00 68.06 94 THR A O 1
ATOM 811 N N . LYS A 1 95 ? -9.028 -1.318 -18.256 1.00 65.00 95 LYS A N 1
ATOM 812 C CA . LYS A 1 95 ? -8.426 -1.157 -19.583 1.00 65.00 95 LYS A CA 1
ATOM 813 C C . LYS A 1 95 ? -8.086 0.315 -19.746 1.00 65.00 95 LYS A C 1
ATOM 815 O O . LYS A 1 95 ? -8.967 1.172 -19.754 1.00 65.00 95 LYS A O 1
ATOM 820 N N . LEU A 1 96 ? -6.799 0.610 -19.837 1.00 67.38 96 LEU A N 1
ATOM 821 C CA . LEU A 1 96 ? -6.348 1.983 -19.981 1.00 67.38 96 LEU A CA 1
ATOM 822 C C . LEU A 1 96 ? -6.708 2.503 -21.377 1.00 67.38 96 LEU A C 1
ATOM 824 O O . LEU A 1 96 ? -6.519 1.770 -22.347 1.00 67.38 96 LEU A O 1
ATOM 828 N N . PRO A 1 97 ? -7.168 3.764 -21.503 1.00 69.31 97 PRO A N 1
ATOM 829 C CA . PRO A 1 97 ? -7.509 4.357 -22.799 1.00 69.31 97 PRO A CA 1
ATOM 830 C C . PRO A 1 97 ? -6.340 4.359 -23.789 1.00 69.31 97 PRO A C 1
ATOM 832 O O . PRO A 1 97 ? -6.542 4.320 -24.997 1.00 69.31 97 PRO A O 1
ATOM 835 N N . LYS A 1 98 ? -5.109 4.410 -23.268 1.00 64.81 98 LYS A N 1
ATOM 836 C CA . LYS A 1 98 ? -3.880 4.179 -24.023 1.00 64.81 98 LYS A CA 1
ATOM 837 C C . LYS A 1 98 ? -3.071 3.106 -23.292 1.00 64.81 98 LYS A C 1
ATOM 839 O O . LYS A 1 98 ? -2.796 3.302 -22.103 1.00 64.81 98 LYS A O 1
ATOM 844 N N . PRO A 1 99 ? -2.692 1.998 -23.950 1.00 64.62 99 PRO A N 1
ATOM 845 C CA . PRO A 1 99 ? -1.746 1.061 -23.364 1.00 64.62 99 PRO A CA 1
ATOM 846 C C . PRO A 1 99 ? -0.426 1.797 -23.114 1.00 64.62 99 PRO A C 1
ATOM 848 O O . PRO A 1 99 ? 0.056 2.530 -23.978 1.00 64.62 99 PRO A O 1
ATOM 851 N N . PHE A 1 100 ? 0.146 1.647 -21.920 1.00 66.38 100 PHE A N 1
ATOM 852 C CA . PHE A 1 100 ? 1.521 2.079 -21.688 1.00 66.38 100 PHE A CA 1
ATOM 853 C C . PHE A 1 100 ? 2.468 0.933 -22.038 1.00 66.38 100 PHE A C 1
ATOM 855 O O . PHE A 1 100 ? 2.200 -0.232 -21.744 1.00 66.38 100 PHE A O 1
ATOM 862 N N . ILE A 1 101 ? 3.584 1.273 -22.676 1.00 65.19 101 ILE A N 1
ATOM 863 C CA . ILE A 1 101 ? 4.620 0.313 -23.045 1.00 65.19 101 ILE A CA 1
ATOM 864 C C . ILE A 1 101 ? 5.410 -0.018 -21.776 1.00 65.19 101 ILE A C 1
ATOM 866 O O . ILE A 1 101 ? 6.133 0.829 -21.249 1.00 65.19 101 ILE A O 1
ATOM 870 N N . ILE A 1 102 ? 5.257 -1.240 -21.262 1.00 62.56 102 ILE A N 1
ATOM 871 C CA . ILE A 1 102 ? 6.127 -1.752 -20.200 1.00 62.56 102 ILE A CA 1
ATOM 872 C C . ILE A 1 102 ? 7.377 -2.306 -20.880 1.00 62.56 102 ILE A C 1
ATOM 874 O O . ILE A 1 102 ? 7.327 -3.348 -21.528 1.00 62.56 102 ILE A O 1
ATOM 878 N N . ASN A 1 103 ? 8.502 -1.611 -20.734 1.00 62.38 103 ASN A N 1
ATOM 879 C CA . ASN A 1 103 ? 9.791 -2.145 -21.159 1.00 62.38 103 ASN A CA 1
ATOM 880 C C . ASN A 1 103 ? 10.225 -3.200 -20.140 1.00 62.38 103 ASN A C 1
ATOM 882 O O . ASN A 1 103 ? 10.504 -2.862 -18.990 1.00 62.38 103 ASN A O 1
ATOM 886 N N . TYR A 1 104 ? 10.301 -4.462 -20.550 1.00 60.22 104 TYR A N 1
ATOM 887 C CA . TYR A 1 104 ? 10.815 -5.538 -19.707 1.00 60.22 104 TYR A CA 1
ATOM 888 C C . TYR A 1 104 ? 12.090 -6.126 -20.313 1.00 60.22 104 TYR A C 1
ATOM 890 O O . TYR A 1 104 ? 12.348 -6.030 -21.517 1.00 60.22 104 TYR A O 1
ATOM 898 N N . LYS A 1 105 ? 12.938 -6.686 -19.447 1.00 62.31 105 LYS A N 1
ATOM 899 C CA . LYS A 1 105 ? 14.116 -7.442 -19.865 1.00 62.31 105 LYS A CA 1
ATOM 900 C C . LYS A 1 105 ? 13.781 -8.920 -19.792 1.00 62.31 105 LYS A C 1
ATOM 902 O O . LYS A 1 105 ? 13.412 -9.405 -18.728 1.00 62.31 105 LYS A O 1
ATOM 907 N N . GLU A 1 106 ? 13.966 -9.622 -20.896 1.00 61.16 106 GLU A N 1
ATOM 908 C CA . GLU A 1 106 ? 13.928 -11.080 -20.942 1.00 61.16 106 GLU A CA 1
ATOM 909 C C . GLU A 1 106 ? 15.335 -11.549 -21.317 1.00 61.16 106 GLU A C 1
ATOM 911 O O . GLU A 1 106 ? 15.890 -11.098 -22.319 1.00 61.16 106 GLU A O 1
ATOM 916 N N . ASN A 1 107 ? 15.963 -12.366 -20.467 1.00 72.12 107 ASN A N 1
ATOM 917 C CA . ASN A 1 107 ? 17.336 -12.858 -20.664 1.00 72.12 107 ASN A CA 1
ATOM 918 C C . ASN A 1 107 ? 18.378 -11.750 -20.948 1.00 72.12 107 ASN A C 1
ATOM 920 O O . ASN A 1 107 ? 19.298 -11.925 -21.738 1.00 72.12 107 ASN A O 1
ATOM 924 N N . GLY A 1 108 ? 18.221 -10.577 -20.323 1.00 68.00 108 GLY A N 1
ATOM 925 C CA . GLY A 1 108 ? 19.137 -9.439 -20.483 1.00 68.00 108 GLY A CA 1
ATOM 926 C C . GLY A 1 108 ? 18.881 -8.554 -21.710 1.00 68.00 108 GLY A C 1
ATOM 927 O O . GLY A 1 108 ? 19.422 -7.449 -21.771 1.00 68.00 108 GLY A O 1
ATOM 928 N N . VAL A 1 109 ? 18.000 -8.960 -22.629 1.00 70.25 109 VAL A N 1
ATOM 929 C CA . VAL A 1 109 ? 17.629 -8.186 -23.822 1.00 70.25 109 VAL A CA 1
ATOM 930 C C . VAL A 1 109 ? 16.391 -7.336 -23.521 1.00 70.25 109 VAL A C 1
ATOM 932 O O . VAL A 1 109 ? 15.393 -7.836 -23.000 1.00 70.25 109 VAL A O 1
ATOM 935 N N . LYS A 1 110 ? 16.445 -6.029 -23.823 1.00 64.75 110 LYS A N 1
ATOM 936 C CA . LYS A 1 110 ? 15.267 -5.147 -23.743 1.00 64.75 110 LYS A CA 1
ATOM 937 C C . LYS A 1 110 ? 14.287 -5.538 -24.849 1.00 64.75 110 LYS A C 1
ATOM 939 O O . LYS A 1 110 ? 14.641 -5.437 -26.021 1.00 64.75 110 LYS A O 1
ATOM 944 N N . LYS A 1 111 ? 13.073 -5.944 -24.481 1.00 59.84 111 LYS A N 1
ATOM 945 C CA . LYS A 1 111 ? 11.980 -6.176 -25.429 1.00 59.84 111 LYS A CA 1
ATOM 946 C C . LYS A 1 111 ? 10.939 -5.070 -25.329 1.00 59.84 111 LYS A C 1
ATOM 948 O O . LYS A 1 111 ? 10.651 -4.565 -24.242 1.00 59.84 111 LYS A O 1
ATOM 953 N N . TYR A 1 112 ? 10.378 -4.729 -26.482 1.00 57.56 112 TYR A N 1
ATOM 954 C CA . TYR A 1 112 ? 9.209 -3.872 -26.603 1.00 57.56 112 TYR A CA 1
ATOM 955 C C . TYR A 1 112 ? 8.001 -4.774 -26.894 1.00 57.56 112 TYR A C 1
ATOM 957 O O . TYR A 1 112 ? 8.141 -5.706 -27.688 1.00 57.56 112 TYR A O 1
ATOM 965 N N . PRO A 1 113 ? 6.846 -4.574 -26.242 1.00 55.47 113 PRO A N 1
ATOM 966 C CA . PRO A 1 113 ? 5.611 -5.220 -26.670 1.00 55.47 113 PRO A CA 1
ATOM 967 C C . PRO A 1 113 ? 5.276 -4.783 -28.107 1.00 55.47 113 PRO A C 1
ATOM 969 O O . PRO A 1 113 ? 5.316 -3.585 -28.393 1.00 55.47 113 PRO A O 1
ATOM 972 N N . ASN A 1 114 ? 5.004 -5.761 -28.981 1.00 47.44 114 ASN A N 1
ATOM 973 C CA . ASN A 1 114 ? 4.488 -5.551 -30.342 1.00 47.44 114 ASN A CA 1
ATOM 974 C C . ASN A 1 114 ? 3.058 -5.003 -30.317 1.00 47.44 114 ASN A C 1
ATOM 976 O O . ASN A 1 114 ? 2.294 -5.415 -29.412 1.00 47.44 114 ASN A O 1
#

InterPro domains:
  IPR004180 Protein of unknown function DUF226, Borrelia species [PF02890] (49-111)

Sequence (114 aa):
MEKATHELKAKLIARKLELNRKGENFFKKIEDKDYKKMYHTKIFSMINNFEARPNKGKFWLCFRNVFDPNKYESLHLFHMRQGDKFIGIYYGFTKLPKPFIINYKENGVKKYPN

Radius of gyration: 19.01 Å; chains: 1; bounding box: 39×32×62 Å

Foldseek 3Di:
DVVVVVV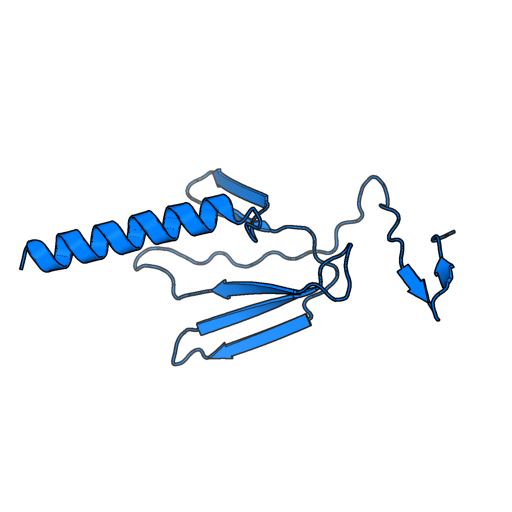VVVVVVVVVVVVVVVPDDQFPDWDQDPNDIDTHGDDFPDFPDWDQDVVQRWTKTKTAHQQDRVDIDMDIDHDDDPPDDDPDDDDDDDDDPDDDWRFDDDPNDTDTDD